Protein AF-A0A316NBK9-F1 (afdb_monomer_lite)

Sequence (97 aa):
MENCTSQRLNQYHMEPTGFVEKNGYRFSCGWQLEMPGIKDEHYKIVPIIDGQLNLAYFEQLCYIYDKDSREVGMCFVELLPGVYNRKIDGKLLLKKI

Radius of gyration: 16.26 Å; chains: 1; bounding box: 34×29×45 Å

Secondary structure (DSSP, 8-state):
------------EEEEEEEEEETTEEEEEEEEEE-TTSSS-EEEEEESS--EEETTEEEEEEEEEETTS-EEEEEEEEE-TTTT-S---HHHH----

Foldseek 3Di:
DPDDDDDDQPPKDKDAPAWDDDPNFIDGAKIWMAGPPDPAGTKTWHFPDQWDCQLQKTKTKTFIAGPVRDGPDIDIDIDHRVPRDVDDDVCSVPPDD

Structure (mmCIF, N/CA/C/O backbone):
data_AF-A0A316NBK9-F1
#
_entry.id   AF-A0A316NBK9-F1
#
loop_
_atom_site.group_PDB
_atom_site.id
_atom_site.type_symbol
_atom_site.label_atom_id
_atom_site.label_alt_id
_atom_site.label_comp_id
_atom_site.label_asym_id
_atom_site.label_entity_id
_atom_site.label_seq_id
_atom_site.pdbx_PDB_ins_code
_atom_site.Cartn_x
_atom_site.Cartn_y
_atom_site.Cartn_z
_atom_site.occupancy
_atom_site.B_iso_or_equiv
_atom_site.auth_seq_id
_atom_site.auth_comp_id
_atom_site.auth_asym_id
_atom_site.auth_atom_id
_atom_site.pdbx_PDB_model_num
ATOM 1 N N . MET A 1 1 ? -18.775 19.020 25.254 1.00 53.88 1 MET A N 1
ATOM 2 C CA . MET A 1 1 ? -17.931 18.582 24.125 1.00 53.88 1 MET A CA 1
ATOM 3 C C . MET A 1 1 ? -16.823 17.749 24.732 1.00 53.88 1 MET A C 1
ATOM 5 O O . MET A 1 1 ? -16.180 18.241 25.650 1.00 53.88 1 MET A O 1
ATOM 9 N N . GLU A 1 2 ? -16.685 16.487 24.337 1.00 69.56 2 GLU A N 1
ATOM 10 C CA . GLU A 1 2 ? -15.547 15.668 24.770 1.00 69.56 2 GLU A CA 1
ATOM 11 C C . GLU A 1 2 ? -14.246 16.260 24.214 1.00 69.56 2 GLU A C 1
ATOM 13 O O . GLU A 1 2 ? -14.224 16.801 23.107 1.00 69.56 2 GLU A O 1
ATOM 18 N N . ASN A 1 3 ? -13.174 16.202 25.006 1.00 75.19 3 ASN A N 1
ATOM 19 C CA . ASN A 1 3 ? -11.853 16.688 24.617 1.00 75.19 3 ASN A CA 1
ATOM 20 C C . ASN A 1 3 ? -11.264 15.771 23.535 1.00 75.19 3 ASN A C 1
ATOM 22 O O . ASN A 1 3 ? -10.584 14.796 23.846 1.00 75.19 3 ASN A O 1
ATOM 26 N N . CYS A 1 4 ? -11.518 16.078 22.264 1.00 80.69 4 CYS A N 1
ATOM 27 C CA . CYS A 1 4 ? -10.870 15.388 21.156 1.00 80.69 4 CYS A CA 1
ATOM 28 C C . CYS A 1 4 ? -9.400 15.813 21.062 1.00 80.69 4 CYS A C 1
ATOM 30 O O . CYS A 1 4 ? -9.084 17.003 21.005 1.00 80.69 4 CYS A O 1
ATOM 32 N N . THR A 1 5 ? -8.500 14.837 21.008 1.00 85.31 5 THR A N 1
ATOM 33 C CA . THR A 1 5 ? -7.073 15.048 20.751 1.00 85.31 5 THR A CA 1
ATOM 34 C C . THR A 1 5 ? -6.744 14.651 19.312 1.00 85.31 5 THR A C 1
ATOM 36 O O . THR A 1 5 ? -7.463 13.875 18.683 1.00 85.31 5 THR A O 1
ATOM 39 N N . SER A 1 6 ? -5.667 15.209 18.760 1.00 86.69 6 SER A N 1
ATOM 40 C CA . SER A 1 6 ? -5.149 14.823 17.445 1.00 86.69 6 SER A CA 1
ATOM 41 C C . SER A 1 6 ? -3.700 14.378 17.580 1.00 86.69 6 SER A C 1
ATOM 43 O O . SER A 1 6 ? -2.963 14.888 18.424 1.00 86.69 6 SER A O 1
ATOM 45 N N . GLN A 1 7 ? -3.293 13.418 16.755 1.00 86.81 7 GLN A N 1
ATOM 46 C CA . GLN A 1 7 ? -1.917 12.945 16.705 1.00 86.81 7 GLN A CA 1
ATOM 47 C C . GLN A 1 7 ? -1.541 12.540 15.284 1.00 86.81 7 GLN A C 1
ATOM 49 O O . GLN A 1 7 ? -2.382 12.086 14.507 1.00 86.81 7 GLN A O 1
ATOM 54 N N . ARG A 1 8 ? -0.259 12.684 14.946 1.00 88.94 8 ARG A N 1
ATOM 55 C CA . ARG A 1 8 ? 0.286 12.161 13.695 1.00 88.94 8 ARG A CA 1
ATOM 56 C C . ARG A 1 8 ? 0.574 10.669 13.848 1.00 88.94 8 ARG A C 1
ATOM 58 O O . ARG A 1 8 ? 1.255 10.259 14.784 1.00 88.94 8 ARG A O 1
ATOM 65 N N . LEU A 1 9 ? 0.113 9.877 12.890 1.00 87.44 9 LEU A N 1
ATOM 66 C CA . LEU A 1 9 ? 0.326 8.434 12.854 1.00 87.44 9 LEU A CA 1
ATOM 67 C C . LEU A 1 9 ? 1.694 8.125 12.229 1.00 87.44 9 LEU A C 1
ATOM 69 O O . LEU A 1 9 ? 1.835 8.066 11.012 1.00 87.44 9 LEU A O 1
ATOM 73 N N . ASN A 1 10 ? 2.716 7.988 13.074 1.00 91.62 10 ASN A N 1
ATOM 74 C CA . ASN A 1 10 ? 4.085 7.654 12.649 1.00 91.62 10 ASN A CA 1
ATOM 75 C C . ASN A 1 10 ? 4.526 6.249 13.076 1.00 91.62 10 ASN A C 1
ATOM 77 O O . ASN A 1 10 ? 5.537 5.759 12.587 1.00 91.62 10 ASN A O 1
ATOM 81 N N . GLN A 1 11 ? 3.806 5.636 14.015 1.00 93.25 11 GLN A N 1
ATOM 82 C CA . GLN A 1 11 ? 4.096 4.299 14.520 1.00 93.25 11 GLN A CA 1
ATOM 83 C C . GLN A 1 11 ? 3.208 3.314 13.772 1.00 93.25 11 GLN A C 1
ATOM 85 O O . GLN A 1 11 ? 2.083 3.045 14.182 1.00 93.25 11 GLN A O 1
ATOM 90 N N . TYR A 1 12 ? 3.693 2.857 12.623 1.00 94.81 12 TYR A N 1
ATOM 91 C CA . TYR A 1 12 ? 3.024 1.834 11.840 1.00 94.81 12 TYR A CA 1
ATOM 92 C C . TYR A 1 12 ? 4.045 0.932 11.154 1.00 94.81 12 TYR A C 1
ATOM 94 O O . TYR A 1 12 ? 5.161 1.355 10.842 1.00 94.81 12 TYR A O 1
ATOM 102 N N . HIS A 1 13 ? 3.641 -0.304 10.900 1.00 96.25 13 HIS A N 1
ATOM 103 C CA . HIS A 1 13 ? 4.342 -1.229 10.028 1.00 96.25 13 HIS A CA 1
ATOM 104 C C . HIS A 1 13 ? 3.438 -1.561 8.846 1.00 96.25 13 HIS A C 1
ATOM 106 O O . HIS A 1 13 ? 2.241 -1.769 9.018 1.00 96.25 13 HIS A O 1
ATOM 112 N N . MET A 1 14 ? 3.993 -1.566 7.635 1.00 95.62 14 MET A N 1
ATOM 113 C CA . MET A 1 14 ? 3.226 -1.858 6.430 1.00 95.62 14 MET A CA 1
ATOM 114 C C . MET A 1 14 ? 4.009 -2.806 5.529 1.00 95.62 14 MET A C 1
ATOM 116 O O . MET A 1 14 ? 5.102 -2.468 5.073 1.00 95.62 14 MET A O 1
ATOM 120 N N . GLU A 1 15 ? 3.422 -3.963 5.241 1.00 97.44 15 GLU A N 1
ATOM 121 C CA . GLU A 1 15 ? 4.030 -5.009 4.423 1.00 97.44 15 GLU A CA 1
ATOM 122 C C . GLU A 1 15 ? 3.209 -5.236 3.144 1.00 97.44 15 GLU A C 1
ATOM 124 O O . GLU A 1 15 ? 2.007 -5.504 3.225 1.00 97.44 15 GLU A O 1
ATOM 129 N N . PRO A 1 16 ? 3.813 -5.136 1.945 1.00 96.69 16 PRO A N 1
ATOM 130 C CA . PRO A 1 16 ? 3.142 -5.491 0.700 1.00 96.69 16 PRO A CA 1
ATOM 131 C C . PRO A 1 16 ? 2.750 -6.968 0.655 1.00 96.69 16 PRO A C 1
ATOM 133 O O . PRO A 1 16 ? 3.570 -7.846 0.904 1.00 96.69 16 PRO A O 1
ATOM 136 N N . THR A 1 17 ? 1.522 -7.249 0.232 1.00 96.81 17 THR A N 1
ATOM 137 C CA . THR A 1 17 ? 1.028 -8.627 0.031 1.00 96.81 17 THR A CA 1
ATOM 138 C C . THR A 1 17 ? 1.093 -9.080 -1.425 1.00 96.81 17 THR A C 1
ATOM 140 O O . THR A 1 17 ? 0.951 -10.266 -1.716 1.00 96.81 17 THR A O 1
ATOM 143 N N . GLY A 1 18 ? 1.330 -8.147 -2.344 1.00 94.56 18 GLY A N 1
ATOM 144 C CA . GLY A 1 18 ? 1.402 -8.391 -3.773 1.00 94.56 18 GLY A CA 1
ATOM 145 C C . GLY A 1 18 ? 2.224 -7.333 -4.497 1.00 94.56 18 GLY A C 1
ATOM 146 O O . GLY A 1 18 ? 2.633 -6.312 -3.933 1.00 94.56 18 GLY A O 1
ATOM 147 N N . PHE A 1 19 ? 2.486 -7.608 -5.771 1.00 94.38 19 PHE A N 1
ATOM 148 C CA . PHE A 1 19 ? 3.156 -6.692 -6.682 1.00 94.38 19 PHE A CA 1
ATOM 149 C C . PHE A 1 19 ? 2.509 -6.750 -8.059 1.00 94.38 19 PHE A C 1
ATOM 151 O O . PHE A 1 19 ? 2.025 -7.796 -8.486 1.00 94.38 19 PHE A O 1
ATOM 158 N N . VAL A 1 20 ? 2.564 -5.630 -8.768 1.00 91.69 20 VAL A N 1
ATOM 159 C CA . VAL A 1 20 ? 2.097 -5.487 -10.143 1.00 91.69 20 VAL A CA 1
ATOM 160 C C . VAL A 1 20 ? 3.201 -4.890 -11.002 1.00 91.69 20 VAL A C 1
ATOM 162 O O . VAL A 1 20 ? 3.945 -4.008 -10.562 1.00 91.69 20 VAL A O 1
ATOM 165 N N . GLU A 1 21 ? 3.300 -5.373 -12.237 1.00 91.19 21 GLU A N 1
ATOM 166 C CA . GLU A 1 21 ? 4.208 -4.838 -13.245 1.00 91.19 21 GLU A CA 1
ATOM 167 C C . GLU A 1 21 ? 3.411 -4.143 -14.353 1.00 91.19 21 GLU A C 1
ATOM 169 O O . GLU A 1 21 ? 2.514 -4.727 -14.964 1.00 91.19 21 GLU A O 1
ATOM 174 N N . LYS A 1 22 ? 3.724 -2.871 -14.611 1.00 86.75 22 LYS A N 1
ATOM 175 C CA . LYS A 1 22 ? 3.105 -2.048 -15.660 1.00 86.75 22 LYS A CA 1
ATOM 176 C C . LYS A 1 22 ? 4.201 -1.264 -16.371 1.00 86.75 22 LYS A C 1
ATOM 178 O O . LYS A 1 22 ? 4.962 -0.546 -15.730 1.00 86.75 22 LYS A O 1
ATOM 183 N N . ASN A 1 23 ? 4.284 -1.386 -17.695 1.00 84.94 23 ASN A N 1
ATOM 184 C CA . ASN A 1 23 ? 5.254 -0.668 -18.539 1.00 84.94 23 ASN A CA 1
ATOM 185 C C . ASN A 1 23 ? 6.719 -0.777 -18.060 1.00 84.94 23 ASN A C 1
ATOM 187 O O . ASN A 1 23 ? 7.472 0.189 -18.139 1.00 84.94 23 ASN A O 1
ATOM 191 N N . GLY A 1 24 ? 7.122 -1.947 -17.549 1.00 85.62 24 GLY A N 1
ATOM 192 C CA . GLY A 1 24 ? 8.480 -2.182 -17.042 1.00 85.62 24 GLY A CA 1
ATOM 193 C C . GLY A 1 24 ? 8.757 -1.623 -15.641 1.00 85.62 24 GLY A C 1
ATOM 194 O O . GLY A 1 24 ? 9.888 -1.724 -15.171 1.00 85.62 24 GLY A O 1
ATOM 195 N N . TYR A 1 25 ? 7.745 -1.064 -14.972 1.00 88.06 25 TYR A N 1
ATOM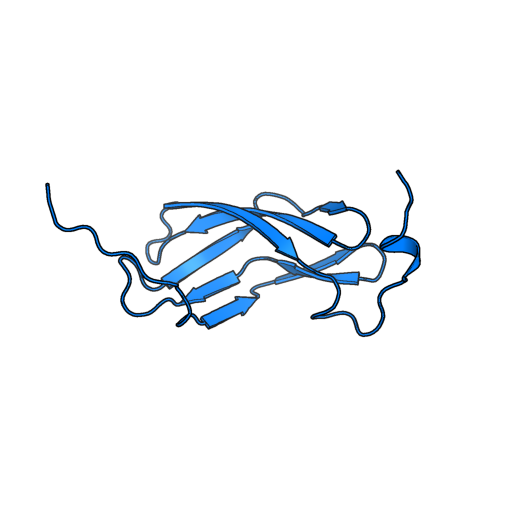 196 C CA . TYR A 1 25 ? 7.809 -0.634 -13.578 1.00 88.06 25 TYR A CA 1
ATOM 197 C C . TYR A 1 25 ? 7.095 -1.623 -12.671 1.00 88.06 25 TYR A C 1
ATOM 199 O O . TYR A 1 25 ? 6.017 -2.117 -13.005 1.00 88.06 25 TYR A O 1
ATOM 207 N N . ARG A 1 26 ? 7.680 -1.862 -11.499 1.00 91.88 26 ARG A N 1
ATOM 208 C CA . ARG A 1 26 ? 7.110 -2.688 -10.440 1.00 91.88 26 ARG A CA 1
ATOM 209 C C . ARG A 1 26 ? 6.572 -1.810 -9.318 1.00 91.88 26 ARG A C 1
ATOM 211 O O . ARG A 1 26 ? 7.267 -0.912 -8.841 1.00 91.88 26 ARG A O 1
ATOM 218 N N . PHE A 1 27 ? 5.367 -2.120 -8.863 1.00 93.81 27 PHE A N 1
ATOM 219 C CA . PHE A 1 27 ? 4.707 -1.457 -7.743 1.00 93.81 27 PHE A CA 1
ATOM 220 C C . PHE A 1 27 ? 4.158 -2.503 -6.777 1.00 93.81 27 PHE A C 1
ATOM 222 O O . PHE A 1 27 ? 3.790 -3.598 -7.201 1.00 93.81 27 PHE A O 1
ATOM 229 N N . SER A 1 28 ? 4.135 -2.200 -5.480 1.00 94.81 28 SER A N 1
ATOM 230 C CA . SER A 1 28 ? 3.405 -3.018 -4.510 1.00 94.81 28 SER A CA 1
ATOM 231 C C . SER A 1 28 ? 1.898 -2.875 -4.732 1.00 94.81 28 SER A C 1
ATOM 233 O O . SER A 1 28 ? 1.426 -1.842 -5.200 1.00 94.81 28 SER A O 1
ATOM 235 N N . CYS A 1 29 ? 1.136 -3.911 -4.407 1.00 94.94 29 CYS A N 1
ATOM 236 C CA . CYS A 1 29 ? -0.318 -3.854 -4.373 1.00 94.94 29 CYS A CA 1
ATOM 237 C C . CYS A 1 29 ? -0.841 -4.716 -3.226 1.00 94.94 29 CYS A C 1
ATOM 239 O O . CYS A 1 29 ? -0.362 -5.825 -2.993 1.00 94.94 29 CYS A O 1
ATOM 241 N N . GLY A 1 30 ? -1.819 -4.181 -2.501 1.00 96.38 30 GLY A N 1
ATOM 242 C CA . GLY A 1 30 ? -2.320 -4.774 -1.266 1.00 96.38 30 GLY A CA 1
ATOM 243 C C . GLY A 1 30 ? -1.292 -4.771 -0.132 1.00 96.38 30 GLY A C 1
ATOM 244 O O . GLY A 1 30 ? -0.097 -4.977 -0.344 1.00 96.38 30 GLY A O 1
ATOM 245 N N . TRP A 1 31 ? -1.754 -4.572 1.099 1.00 97.81 31 TRP A N 1
ATOM 246 C CA . TRP A 1 31 ? -0.874 -4.420 2.257 1.00 97.81 31 TRP A CA 1
ATOM 247 C C . TRP A 1 31 ? -1.475 -5.027 3.516 1.00 97.81 31 TRP A C 1
ATOM 249 O O . TRP A 1 31 ? -2.687 -4.967 3.714 1.00 97.81 31 TRP A O 1
ATOM 259 N N . GLN A 1 32 ? -0.620 -5.564 4.378 1.00 98.19 32 GLN A N 1
ATOM 260 C CA . GLN A 1 32 ? -0.921 -5.675 5.801 1.00 98.19 32 GLN A CA 1
ATOM 261 C C . GLN A 1 32 ? -0.429 -4.406 6.484 1.00 98.19 32 GLN A C 1
ATOM 263 O O . GLN A 1 32 ? 0.667 -3.929 6.187 1.00 98.19 32 GLN A O 1
ATOM 268 N N . LEU A 1 33 ? -1.253 -3.847 7.359 1.00 96.88 33 LEU A N 1
ATOM 269 C CA . LEU A 1 33 ? -0.971 -2.627 8.095 1.00 96.88 33 LEU A CA 1
ATOM 270 C C . LEU A 1 33 ? -1.157 -2.895 9.585 1.00 96.88 33 LEU A C 1
ATOM 272 O O . LEU A 1 33 ? -2.245 -3.265 10.021 1.00 96.88 33 LEU A O 1
ATOM 276 N N . GLU A 1 34 ? -0.101 -2.653 10.348 1.00 97.00 34 GLU A N 1
ATOM 277 C CA . GLU A 1 34 ? -0.109 -2.684 11.804 1.00 97.00 34 GLU A CA 1
ATOM 278 C C . GLU A 1 34 ? 0.075 -1.266 12.343 1.00 97.00 34 GLU A C 1
ATOM 280 O O . GLU A 1 34 ? 0.984 -0.544 11.929 1.00 97.00 34 GLU A O 1
ATOM 285 N N . MET A 1 35 ? -0.787 -0.852 13.264 1.00 94.06 35 MET A N 1
ATOM 286 C CA . MET A 1 35 ? -0.816 0.480 13.862 1.00 94.06 35 MET A CA 1
ATOM 287 C C . MET A 1 35 ? -1.081 0.370 15.370 1.00 94.06 35 MET A C 1
ATOM 289 O O . MET A 1 35 ? -2.233 0.417 15.800 1.00 94.06 35 MET A O 1
ATOM 293 N N . PRO A 1 36 ? -0.041 0.217 16.201 1.00 92.62 36 PRO A N 1
ATOM 294 C CA . PRO A 1 36 ? -0.219 0.063 17.641 1.00 92.62 36 PRO A CA 1
ATOM 295 C C . PRO A 1 36 ? -0.861 1.296 18.293 1.00 92.62 36 PRO A C 1
ATOM 297 O O . PRO A 1 36 ? -0.518 2.437 17.969 1.00 92.62 36 PRO A O 1
ATOM 300 N N . GLY A 1 37 ? -1.754 1.079 19.259 1.00 88.44 37 GLY A N 1
ATOM 301 C CA . GLY A 1 37 ? -2.341 2.144 20.076 1.00 88.44 37 GLY A CA 1
ATOM 302 C C . GLY A 1 37 ? -3.446 2.960 19.398 1.00 88.44 37 GLY A C 1
ATOM 303 O O . GLY A 1 37 ? -3.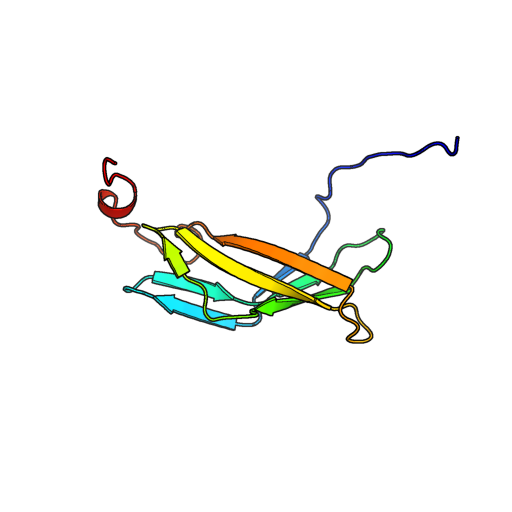774 4.049 19.876 1.00 88.44 37 GLY A O 1
ATOM 304 N N . ILE A 1 38 ? -4.029 2.462 18.304 1.00 85.75 38 ILE A N 1
ATOM 305 C CA . ILE A 1 38 ? -5.274 2.994 17.728 1.00 85.75 38 ILE A CA 1
ATOM 306 C C . ILE A 1 38 ? -6.420 1.981 17.877 1.00 85.75 38 ILE A C 1
ATOM 308 O O . ILE A 1 38 ? -6.228 0.903 18.426 1.00 85.75 38 ILE A O 1
ATOM 312 N N . LYS A 1 39 ? -7.631 2.347 17.433 1.00 82.31 39 LYS A N 1
ATOM 313 C CA . LYS A 1 39 ? -8.860 1.563 17.649 1.00 82.31 39 LYS A CA 1
ATOM 314 C C . LYS A 1 39 ? -8.719 0.092 17.239 1.00 82.31 39 LYS A C 1
ATOM 316 O O . LYS A 1 39 ? -8.908 -0.774 18.085 1.00 82.31 39 LYS A O 1
ATOM 321 N N . ASP A 1 40 ? -8.415 -0.171 15.968 1.00 87.75 40 ASP A N 1
ATOM 322 C CA . ASP A 1 40 ? -8.027 -1.506 15.519 1.00 87.75 40 ASP A CA 1
ATOM 323 C C . ASP A 1 40 ? -6.572 -1.430 15.072 1.00 87.75 40 ASP A C 1
ATOM 325 O O . ASP A 1 40 ? -6.185 -0.537 14.325 1.00 87.75 40 ASP A O 1
ATOM 329 N N . GLU A 1 41 ? -5.743 -2.335 15.576 1.00 94.75 41 GLU A N 1
ATOM 330 C CA . GLU A 1 41 ? -4.302 -2.254 15.334 1.00 94.75 41 GLU A CA 1
ATOM 331 C C . GLU A 1 41 ? -3.871 -2.987 14.064 1.00 94.75 41 GLU A C 1
ATOM 333 O O . GLU A 1 41 ? -2.757 -2.776 13.614 1.00 94.75 41 GLU A O 1
ATOM 338 N N . HIS A 1 42 ? -4.721 -3.842 13.486 1.00 97.12 42 HIS A N 1
ATOM 339 C CA . HIS A 1 42 ? -4.368 -4.702 12.355 1.00 97.12 42 HIS A CA 1
ATOM 340 C C . HIS A 1 42 ? -5.400 -4.567 11.240 1.00 97.12 42 HIS A C 1
ATOM 342 O O . HIS A 1 42 ? -6.592 -4.819 11.452 1.00 97.12 42 HIS A O 1
ATOM 348 N N . TYR A 1 43 ? -4.923 -4.226 10.047 1.00 97.31 43 TYR A N 1
ATOM 349 C CA . TYR A 1 43 ? -5.745 -4.063 8.858 1.00 97.31 43 TYR A CA 1
ATOM 350 C C . TYR A 1 43 ? -5.142 -4.760 7.647 1.00 97.31 43 TYR A C 1
ATOM 352 O O . TYR A 1 43 ? -3.926 -4.802 7.468 1.00 97.31 43 TYR A O 1
ATOM 360 N N . LYS A 1 44 ? -6.024 -5.206 6.754 1.00 98.25 44 LYS A N 1
ATOM 361 C CA . LYS A 1 44 ? -5.675 -5.662 5.413 1.00 98.25 44 LYS A CA 1
ATOM 362 C C 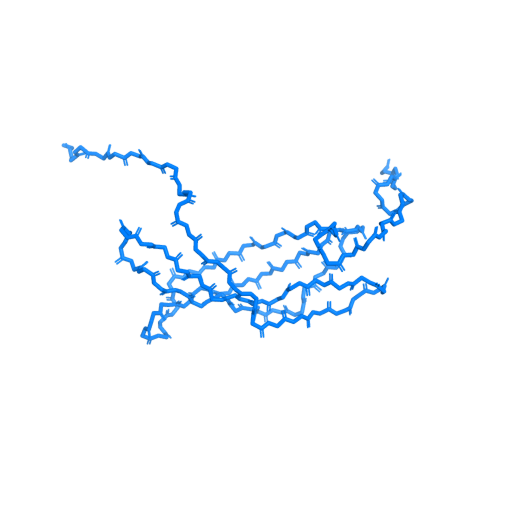. LYS A 1 44 ? -6.219 -4.682 4.381 1.00 98.25 44 LYS A C 1
ATOM 364 O O . LYS A 1 44 ? -7.423 -4.462 4.296 1.00 98.25 44 LYS A O 1
ATOM 369 N N . ILE A 1 45 ? -5.337 -4.129 3.563 1.00 98.00 45 ILE A N 1
ATOM 370 C CA . ILE A 1 45 ? -5.672 -3.242 2.449 1.00 98.00 45 ILE A CA 1
ATOM 371 C C . ILE A 1 45 ? -5.662 -4.078 1.172 1.00 98.00 45 ILE A C 1
ATOM 373 O O . ILE A 1 45 ? -4.647 -4.693 0.844 1.00 98.00 45 ILE A O 1
ATOM 377 N N . VAL A 1 46 ? -6.783 -4.124 0.453 1.00 97.88 46 VAL A N 1
ATOM 378 C CA . VAL A 1 46 ? -6.973 -5.014 -0.701 1.00 97.88 46 VAL A CA 1
ATOM 379 C C . VAL A 1 46 ? -7.382 -4.211 -1.935 1.00 97.88 46 VAL A C 1
ATOM 381 O O . VAL A 1 46 ? -8.376 -3.489 -1.866 1.00 97.88 46 VAL A O 1
ATOM 384 N N . PRO A 1 47 ? -6.679 -4.360 -3.071 1.00 96.69 47 PRO A N 1
ATOM 385 C CA . PRO A 1 47 ? -7.079 -3.773 -4.343 1.00 96.69 47 PRO A CA 1
ATOM 386 C C . PRO A 1 47 ? -8.507 -4.127 -4.755 1.00 96.69 47 PRO A C 1
ATOM 388 O O . PRO A 1 47 ? -8.883 -5.297 -4.743 1.00 96.69 47 PRO A O 1
ATOM 391 N N . ILE A 1 48 ? -9.276 -3.127 -5.182 1.00 95.44 48 ILE A N 1
ATOM 392 C CA . ILE A 1 48 ? -10.600 -3.334 -5.792 1.00 95.44 48 ILE A CA 1
ATOM 393 C C . ILE A 1 48 ? -10.445 -3.703 -7.269 1.00 95.44 48 ILE A C 1
ATOM 395 O O . ILE A 1 48 ? -11.154 -4.558 -7.793 1.00 95.44 48 ILE A O 1
ATOM 399 N N . ILE A 1 49 ? -9.501 -3.040 -7.934 1.00 87.56 49 ILE A N 1
ATOM 400 C CA . ILE A 1 49 ? -9.179 -3.215 -9.346 1.00 87.56 49 ILE A CA 1
ATOM 401 C C . ILE A 1 49 ? -7.665 -3.241 -9.538 1.00 87.56 49 ILE A C 1
ATOM 403 O O . ILE A 1 49 ? -6.896 -2.751 -8.697 1.00 87.56 49 ILE A O 1
ATOM 407 N N . ASP A 1 50 ? -7.241 -3.748 -10.691 1.00 82.81 50 ASP A N 1
ATOM 408 C CA . ASP A 1 50 ? -5.891 -3.513 -11.187 1.00 82.81 50 ASP A CA 1
ATOM 409 C C . ASP A 1 50 ? -5.660 -2.003 -11.276 1.00 82.81 50 ASP A C 1
ATOM 411 O O . ASP A 1 50 ? -6.400 -1.288 -11.957 1.00 82.81 50 ASP A O 1
ATOM 415 N N . GLY A 1 51 ? -4.651 -1.506 -10.561 1.00 87.75 51 GLY A N 1
ATOM 416 C CA . GLY A 1 51 ? -4.368 -0.076 -10.543 1.00 87.75 51 GLY A CA 1
ATOM 417 C C . GLY A 1 51 ? -3.909 0.459 -11.902 1.00 87.75 51 GLY A C 1
ATOM 418 O O . GLY A 1 51 ? -3.592 -0.280 -12.847 1.00 87.75 51 GLY A O 1
ATOM 419 N N . GLN A 1 52 ? -3.883 1.780 -11.995 1.00 90.75 52 GLN A N 1
ATOM 420 C CA . GLN A 1 52 ? -3.588 2.526 -13.207 1.00 90.75 52 GLN A CA 1
ATOM 421 C C . GLN A 1 52 ? -2.214 3.175 -13.104 1.00 90.75 52 GLN A C 1
ATOM 423 O O . GLN A 1 52 ? -1.838 3.709 -12.067 1.00 90.75 52 GLN A O 1
ATOM 428 N N . LEU A 1 53 ? -1.455 3.121 -14.197 1.00 89.31 53 LEU A N 1
ATOM 429 C CA . LEU A 1 53 ? -0.209 3.864 -14.308 1.00 89.31 53 LEU A CA 1
ATOM 430 C C . LEU A 1 53 ? -0.515 5.207 -14.973 1.00 89.31 53 LEU A C 1
ATOM 432 O O . LEU A 1 53 ? -0.729 5.262 -16.186 1.00 89.31 53 LEU A O 1
ATOM 436 N N . ASN A 1 54 ? -0.516 6.271 -14.180 1.00 85.81 54 ASN A N 1
ATOM 437 C CA . ASN A 1 54 ? -0.673 7.642 -14.636 1.00 85.81 54 ASN A CA 1
ATOM 438 C C . ASN A 1 54 ? 0.707 8.300 -14.669 1.00 85.81 54 ASN A C 1
ATOM 440 O O . ASN A 1 54 ? 1.321 8.586 -13.643 1.00 85.81 54 ASN A O 1
ATOM 444 N N . LEU A 1 55 ? 1.231 8.499 -15.883 1.00 84.25 55 LEU A N 1
ATOM 445 C CA . LEU A 1 55 ? 2.622 8.898 -16.112 1.00 84.25 55 LEU A CA 1
ATOM 446 C C . LEU A 1 55 ? 3.613 7.891 -15.499 1.00 84.25 55 LEU A C 1
ATOM 448 O O . LEU A 1 55 ? 3.829 6.826 -16.074 1.00 84.25 55 LEU A O 1
ATOM 452 N N . ALA A 1 56 ? 4.221 8.228 -14.362 1.00 82.38 56 ALA A N 1
ATOM 453 C CA . ALA A 1 56 ? 5.115 7.350 -13.613 1.00 82.38 56 ALA A CA 1
ATOM 454 C C . ALA A 1 56 ? 4.541 6.944 -12.242 1.00 82.38 56 ALA A C 1
ATOM 456 O O . ALA A 1 56 ? 5.188 6.190 -11.519 1.00 82.38 56 ALA A O 1
ATOM 457 N N . TYR A 1 57 ? 3.355 7.442 -11.885 1.00 88.44 57 TYR A N 1
ATOM 458 C CA . TYR A 1 57 ? 2.676 7.165 -10.624 1.00 88.44 57 TYR A CA 1
ATOM 459 C C . TYR A 1 57 ? 1.712 6.008 -10.811 1.00 88.44 57 TYR A C 1
ATOM 461 O O . TYR A 1 57 ? 0.990 5.942 -11.807 1.00 88.44 57 TYR A O 1
ATOM 469 N N . PHE A 1 58 ? 1.714 5.085 -9.860 1.00 92.81 58 PHE A N 1
ATOM 470 C CA . PHE A 1 58 ? 0.743 4.007 -9.848 1.00 92.81 58 PHE A CA 1
ATOM 471 C C . PHE A 1 58 ? -0.357 4.318 -8.846 1.00 92.81 58 PHE A C 1
ATOM 473 O O . PHE A 1 58 ? -0.084 4.542 -7.670 1.00 92.81 58 PHE A O 1
ATOM 480 N N . GLU A 1 59 ? -1.592 4.313 -9.319 1.00 94.50 59 GLU A N 1
ATOM 481 C CA . GLU A 1 59 ? -2.769 4.701 -8.558 1.00 94.50 59 GLU A CA 1
ATOM 482 C C . GLU A 1 59 ? -3.733 3.526 -8.430 1.00 94.50 59 GLU A C 1
ATOM 484 O O . GLU A 1 59 ? -3.969 2.786 -9.390 1.00 94.50 59 GLU A O 1
ATOM 489 N N . GLN A 1 60 ? -4.306 3.332 -7.245 1.00 94.00 60 GLN A N 1
ATOM 490 C CA . GLN A 1 60 ? -5.188 2.203 -6.978 1.00 94.00 60 GLN A CA 1
ATOM 491 C C . GLN A 1 60 ? -6.266 2.545 -5.952 1.00 94.00 60 GLN A C 1
ATOM 493 O O . GLN A 1 60 ? -6.018 3.240 -4.971 1.00 94.00 60 GLN A O 1
ATOM 498 N N . LEU A 1 61 ? -7.468 2.013 -6.167 1.00 96.88 61 LEU A N 1
ATOM 499 C CA . LEU A 1 61 ? -8.525 1.999 -5.162 1.00 96.88 61 LEU A CA 1
ATOM 500 C C . LEU A 1 61 ? -8.478 0.684 -4.393 1.00 96.88 61 LEU A C 1
ATOM 502 O O . LEU A 1 61 ? -8.376 -0.388 -5.000 1.00 96.88 61 LEU A O 1
ATOM 506 N N . CYS A 1 62 ? -8.589 0.775 -3.072 1.00 98.19 62 CYS A N 1
ATOM 507 C CA . CYS A 1 62 ? -8.519 -0.363 -2.168 1.00 98.19 62 CYS A CA 1
ATOM 508 C C . CYS A 1 62 ? -9.659 -0.344 -1.145 1.00 98.19 62 CYS A C 1
ATOM 510 O O . CYS A 1 62 ? -10.077 0.718 -0.682 1.00 98.19 62 CYS A O 1
ATOM 512 N N . TYR A 1 63 ? -10.102 -1.532 -0.743 1.00 98.44 63 TYR A N 1
ATOM 513 C CA . TYR A 1 63 ? -10.871 -1.743 0.481 1.00 98.44 63 TYR A CA 1
ATOM 514 C C . TYR A 1 63 ? -9.932 -1.929 1.674 1.00 98.44 63 TYR A C 1
ATOM 516 O O . TYR A 1 63 ? -8.820 -2.440 1.522 1.00 98.44 63 TYR A O 1
ATOM 524 N N . ILE A 1 64 ? -10.395 -1.550 2.862 1.00 97.94 64 ILE A N 1
ATOM 525 C CA . ILE A 1 64 ? -9.710 -1.768 4.136 1.00 97.94 64 ILE A CA 1
ATOM 526 C C . ILE A 1 64 ? -10.556 -2.733 4.957 1.00 97.94 64 ILE A C 1
ATOM 528 O O . ILE A 1 64 ? -11.724 -2.461 5.233 1.00 97.94 64 ILE A O 1
ATOM 532 N N . TYR A 1 65 ? -9.952 -3.843 5.360 1.00 98.19 65 TYR A N 1
ATOM 533 C CA . TYR A 1 65 ? -10.564 -4.853 6.209 1.00 98.19 65 TYR A CA 1
ATOM 534 C C . TYR A 1 65 ? -9.895 -4.866 7.579 1.00 98.19 65 TYR A C 1
ATOM 536 O O . TYR A 1 65 ? -8.675 -4.727 7.666 1.00 98.19 65 TYR A O 1
ATOM 544 N N . ASP A 1 66 ? -10.675 -5.051 8.639 1.00 96.88 66 ASP A N 1
ATOM 545 C CA . ASP A 1 66 ? -10.142 -5.296 9.981 1.00 96.88 66 ASP A CA 1
ATOM 546 C C . ASP A 1 66 ? -9.697 -6.760 10.175 1.00 96.88 66 ASP A C 1
ATOM 548 O O . ASP A 1 66 ? -9.803 -7.604 9.278 1.00 96.88 66 ASP A O 1
ATOM 552 N N . LYS A 1 67 ? -9.213 -7.082 11.380 1.00 95.19 67 LYS A N 1
ATOM 553 C CA . LYS A 1 67 ? -8.788 -8.441 11.763 1.00 95.19 67 LYS A CA 1
ATOM 554 C C . LYS A 1 67 ? -9.890 -9.504 11.641 1.00 95.19 67 LYS A C 1
ATOM 556 O O . LYS A 1 67 ? -9.585 -10.684 11.499 1.00 95.19 67 LYS A O 1
ATOM 561 N N . ASP A 1 68 ? -11.157 -9.096 11.710 1.00 95.88 68 ASP A N 1
ATOM 562 C CA . ASP A 1 68 ? -12.325 -9.976 11.636 1.00 95.88 68 ASP A CA 1
ATOM 563 C C . ASP A 1 68 ? -12.850 -10.075 10.186 1.00 95.88 68 ASP A C 1
ATOM 565 O O . ASP A 1 68 ? -13.930 -10.611 9.945 1.00 95.88 68 ASP A O 1
ATOM 569 N N . SER A 1 69 ? -12.078 -9.577 9.207 1.00 96.19 69 SER A N 1
ATOM 570 C CA . SER A 1 69 ? -12.425 -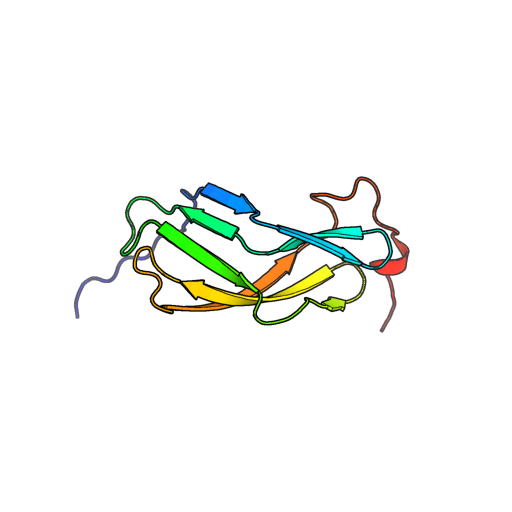9.514 7.780 1.00 96.19 69 SER A CA 1
ATOM 571 C C . SER A 1 69 ? -13.678 -8.690 7.470 1.00 96.19 69 SER A C 1
ATOM 573 O O . SER A 1 69 ? -14.319 -8.897 6.438 1.00 96.19 69 SER A O 1
ATOM 575 N N . ARG A 1 70 ? -14.030 -7.731 8.331 1.00 97.69 70 ARG A N 1
ATOM 576 C CA . ARG A 1 70 ? -15.092 -6.762 8.039 1.00 97.69 70 ARG A CA 1
ATOM 577 C C . ARG A 1 70 ? -14.509 -5.607 7.246 1.00 97.69 70 ARG A C 1
ATOM 579 O O . ARG A 1 70 ? -13.464 -5.078 7.615 1.00 97.69 70 ARG A O 1
ATOM 586 N N . GLU A 1 71 ? -15.191 -5.195 6.184 1.00 97.69 71 GLU A N 1
ATOM 587 C CA . GLU A 1 71 ? -14.855 -3.961 5.477 1.00 97.69 71 GLU A CA 1
ATOM 588 C C . GLU A 1 71 ? -15.139 -2.764 6.395 1.00 97.69 71 GLU A C 1
ATOM 590 O O . GLU A 1 71 ? -16.267 -2.562 6.846 1.00 97.69 71 GLU A O 1
ATOM 595 N N . VAL A 1 72 ? -14.104 -1.983 6.692 1.00 96.88 72 VAL A N 1
ATOM 596 C CA . VAL A 1 72 ? -14.171 -0.813 7.581 1.00 96.88 72 VAL A CA 1
ATOM 597 C C . VAL A 1 72 ? -13.915 0.500 6.845 1.00 96.88 72 VAL A C 1
ATOM 599 O O . VAL A 1 72 ? -14.011 1.571 7.444 1.00 96.88 72 VAL A O 1
ATOM 602 N N . GLY A 1 73 ? -13.611 0.440 5.548 1.00 96.94 73 GLY A N 1
ATOM 603 C CA . GLY A 1 73 ? -13.472 1.625 4.719 1.00 96.94 73 GLY A CA 1
ATOM 604 C C . GLY A 1 73 ? -12.854 1.361 3.353 1.00 96.94 73 GLY A C 1
ATOM 605 O O . GLY A 1 73 ? -12.584 0.227 2.959 1.00 96.94 73 GLY A O 1
ATOM 606 N N . MET A 1 74 ? -12.598 2.458 2.649 1.00 97.69 74 MET A N 1
ATOM 607 C CA . MET A 1 74 ? -11.931 2.493 1.353 1.00 97.69 74 MET A CA 1
ATOM 608 C C . MET A 1 74 ? -10.794 3.510 1.390 1.00 97.69 74 MET A C 1
ATOM 610 O O . MET A 1 74 ? -10.876 4.516 2.097 1.00 97.69 74 MET A O 1
ATOM 614 N N . CYS A 1 75 ? -9.754 3.281 0.594 1.00 96.44 75 CYS A N 1
ATOM 615 C CA . CYS A 1 75 ? -8.685 4.249 0.396 1.00 96.44 75 CYS A CA 1
ATOM 616 C C . CYS A 1 75 ? -8.262 4.355 -1.072 1.00 96.44 75 CYS A C 1
ATOM 618 O O . CYS A 1 75 ? -8.445 3.439 -1.878 1.00 96.44 75 CYS A O 1
ATOM 620 N N . PHE A 1 76 ? -7.688 5.511 -1.394 1.00 96.12 76 PHE A N 1
ATOM 621 C CA . PHE A 1 76 ? -6.936 5.740 -2.617 1.00 96.12 76 PHE A CA 1
ATOM 622 C C . PHE A 1 76 ? -5.447 5.611 -2.297 1.00 96.12 76 PHE A C 1
ATOM 624 O O . PHE A 1 76 ? -4.971 6.158 -1.301 1.00 96.12 76 PHE A O 1
ATOM 631 N N . VAL A 1 77 ? -4.728 4.879 -3.135 1.00 95.12 77 VAL A N 1
ATOM 632 C CA . VAL A 1 77 ? -3.295 4.638 -3.024 1.00 95.12 77 VAL A CA 1
ATOM 633 C C . VAL A 1 77 ? -2.611 5.292 -4.213 1.00 95.12 77 VAL A C 1
ATOM 635 O O . VAL A 1 77 ? -2.980 5.020 -5.349 1.00 95.12 77 VAL A O 1
ATOM 638 N N . GLU A 1 78 ? -1.584 6.092 -3.947 1.00 94.25 78 GLU A N 1
ATOM 639 C CA . GLU A 1 78 ? -0.666 6.632 -4.950 1.00 94.25 78 GLU A CA 1
ATOM 640 C C . GLU A 1 78 ? 0.754 6.175 -4.600 1.00 94.25 78 GLU A C 1
ATOM 642 O O . GLU A 1 78 ? 1.253 6.424 -3.501 1.00 94.25 78 GLU A O 1
ATOM 647 N N . LEU A 1 79 ? 1.407 5.475 -5.525 1.00 92.94 79 LEU A N 1
ATOM 648 C CA . LEU A 1 79 ? 2.758 4.960 -5.355 1.00 92.94 79 LEU A CA 1
ATOM 649 C C . LEU A 1 79 ? 3.712 5.673 -6.296 1.00 92.94 79 LEU A C 1
ATOM 651 O O . LEU A 1 79 ? 3.574 5.641 -7.523 1.00 92.94 79 LEU A O 1
ATOM 655 N N . LEU A 1 80 ? 4.746 6.250 -5.696 1.00 89.44 80 LEU A N 1
ATOM 656 C CA . LEU A 1 80 ? 5.853 6.812 -6.439 1.00 89.44 80 LEU A CA 1
ATOM 657 C C . LEU A 1 80 ? 6.738 5.676 -6.973 1.00 89.44 80 LEU A C 1
ATOM 659 O O . LEU A 1 80 ? 7.011 4.699 -6.269 1.00 89.44 80 LEU A O 1
ATOM 663 N N . PRO A 1 81 ? 7.279 5.819 -8.188 1.00 81.25 81 PRO A N 1
ATOM 664 C CA . PRO A 1 81 ? 8.030 4.749 -8.835 1.00 81.25 81 PRO A CA 1
ATOM 665 C C . PRO A 1 81 ? 9.392 4.478 -8.174 1.00 81.25 81 PRO A C 1
ATOM 667 O O . PRO A 1 81 ? 9.978 3.429 -8.405 1.00 81.25 81 PRO A O 1
ATOM 670 N N . GLY A 1 82 ? 9.909 5.370 -7.326 1.00 80.88 82 GLY A N 1
ATOM 671 C CA . GLY A 1 82 ? 11.278 5.279 -6.800 1.00 80.88 82 GLY A CA 1
ATOM 672 C C . GLY A 1 82 ? 11.562 4.126 -5.828 1.00 80.88 82 GLY A C 1
ATOM 673 O O . GLY A 1 82 ? 12.726 3.789 -5.641 1.00 80.88 82 GLY A O 1
ATOM 674 N N . VAL A 1 83 ? 10.544 3.511 -5.214 1.00 84.19 83 VAL A N 1
ATOM 675 C CA . VAL A 1 83 ? 10.760 2.512 -4.145 1.00 84.19 83 VAL A CA 1
ATOM 676 C C . VAL A 1 83 ? 11.275 1.181 -4.698 1.00 84.19 83 VAL A C 1
ATOM 678 O O . VAL A 1 83 ? 12.289 0.663 -4.236 1.00 84.19 83 VAL A O 1
ATOM 681 N N . TYR A 1 84 ? 10.600 0.634 -5.711 1.00 86.19 84 TYR A N 1
ATOM 682 C CA . TYR A 1 84 ? 10.953 -0.660 -6.312 1.00 86.19 84 TYR A CA 1
ATOM 683 C C . TYR A 1 84 ? 11.632 -0.532 -7.679 1.00 86.19 84 TYR A C 1
ATOM 685 O O . TYR A 1 84 ? 11.985 -1.546 -8.280 1.00 86.19 84 TYR A O 1
ATOM 693 N N . ASN A 1 85 ? 11.864 0.691 -8.169 1.00 84.06 85 ASN A N 1
ATOM 694 C CA . ASN A 1 85 ? 12.459 0.926 -9.482 1.00 84.06 85 ASN A CA 1
ATOM 695 C C . ASN A 1 85 ? 13.727 1.776 -9.358 1.00 84.06 85 ASN A C 1
ATOM 697 O O . ASN A 1 85 ? 13.697 2.918 -8.912 1.00 84.06 85 ASN A O 1
ATOM 701 N N . ARG A 1 86 ? 14.864 1.217 -9.795 1.00 77.69 86 ARG A N 1
ATOM 702 C CA . ARG A 1 86 ? 16.189 1.858 -9.678 1.00 77.69 86 ARG A CA 1
ATOM 703 C C . ARG A 1 86 ? 16.367 3.084 -10.576 1.00 77.69 86 ARG A C 1
ATOM 705 O O . ARG A 1 86 ? 17.198 3.937 -10.283 1.00 77.69 86 ARG A O 1
ATOM 712 N N . LYS A 1 87 ? 15.659 3.138 -11.705 1.00 75.75 87 LYS A N 1
ATOM 713 C CA . LYS A 1 87 ? 15.704 4.247 -12.663 1.00 75.75 87 LYS A CA 1
ATOM 714 C C . LYS A 1 87 ? 14.291 4.550 -13.129 1.00 75.75 87 LYS A C 1
ATOM 716 O O . LYS A 1 87 ? 13.593 3.660 -13.604 1.00 75.75 87 LYS A O 1
ATOM 721 N N . ILE A 1 88 ? 13.904 5.810 -13.007 1.00 75.31 88 ILE A N 1
ATOM 722 C CA . ILE A 1 88 ? 12.649 6.330 -13.544 1.00 75.31 88 ILE A CA 1
ATOM 723 C C . ILE A 1 88 ? 13.005 7.056 -14.837 1.00 75.31 88 ILE A C 1
ATOM 725 O O . ILE A 1 88 ? 13.982 7.809 -14.863 1.00 75.31 88 ILE A O 1
ATOM 729 N N . ASP A 1 89 ? 12.256 6.826 -15.915 1.00 74.00 89 ASP A N 1
ATOM 730 C CA . ASP A 1 89 ? 12.454 7.615 -17.128 1.00 74.00 89 ASP A CA 1
ATOM 731 C C . ASP A 1 89 ? 11.952 9.038 -16.853 1.00 74.00 89 ASP A C 1
ATOM 733 O O . ASP A 1 89 ? 10.755 9.267 -16.676 1.00 74.00 89 ASP A O 1
ATOM 737 N N . GLY A 1 90 ? 12.871 10.005 -16.804 1.00 68.25 90 GLY A N 1
ATOM 738 C CA . GLY A 1 90 ? 12.545 11.408 -16.542 1.00 68.25 90 GLY A CA 1
ATOM 739 C C . GLY A 1 90 ? 11.549 11.997 -17.546 1.00 68.25 90 GLY A C 1
ATOM 740 O O . GLY A 1 90 ? 10.837 12.942 -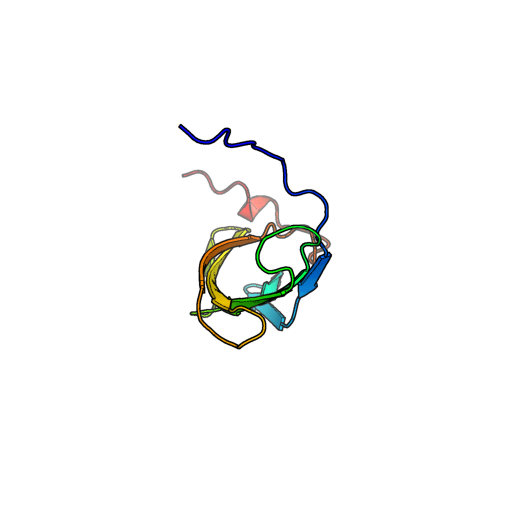17.214 1.00 68.25 90 GLY A O 1
ATOM 741 N N . LYS A 1 91 ? 11.423 11.413 -18.746 1.00 69.31 91 LYS A N 1
ATO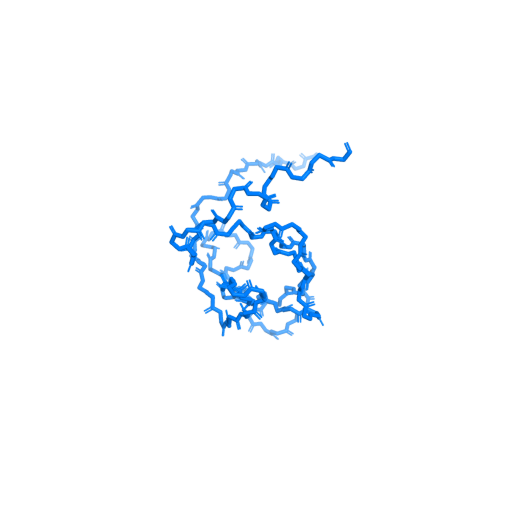M 742 C CA . LYS A 1 91 ? 10.413 11.814 -19.736 1.00 69.31 91 LYS A CA 1
ATOM 743 C C . LYS A 1 91 ? 8.987 11.491 -19.292 1.00 69.31 91 LYS A C 1
ATOM 745 O O . LYS A 1 91 ? 8.066 12.192 -19.702 1.00 69.31 91 LYS A O 1
ATOM 750 N N . LEU A 1 92 ? 8.800 10.469 -18.453 1.00 66.75 92 LEU A N 1
ATOM 751 C CA . LEU A 1 92 ? 7.492 10.127 -17.890 1.00 66.75 92 LEU A CA 1
ATOM 752 C C . LEU A 1 92 ? 7.061 11.131 -16.820 1.00 66.75 92 LEU A C 1
ATOM 754 O O . LEU A 1 92 ? 5.875 11.384 -16.688 1.00 66.75 92 LEU A O 1
ATOM 758 N N . LEU A 1 93 ? 8.004 11.754 -16.110 1.00 67.38 93 LEU A N 1
ATOM 759 C CA . LEU A 1 93 ? 7.710 12.768 -15.090 1.00 67.38 93 LEU A CA 1
ATOM 760 C C . LEU A 1 93 ? 7.477 14.172 -15.677 1.00 67.38 93 LEU A C 1
ATOM 762 O O . LEU A 1 93 ? 6.894 15.023 -15.016 1.00 67.38 93 LEU A O 1
ATOM 766 N N . LEU A 1 94 ? 7.937 14.427 -16.907 1.00 63.50 94 LEU A N 1
ATOM 767 C CA . LEU A 1 94 ? 7.990 15.763 -17.521 1.00 63.50 94 LEU A CA 1
ATOM 768 C C . LEU A 1 94 ? 7.041 15.947 -18.712 1.00 63.50 94 LEU A C 1
ATOM 770 O O . LEU A 1 94 ? 7.240 16.860 -19.519 1.00 63.50 94 LEU A O 1
ATOM 774 N N . LYS A 1 95 ? 6.016 15.104 -18.867 1.00 50.28 95 LYS A N 1
ATOM 775 C CA . LYS A 1 95 ? 5.047 15.294 -19.951 1.00 50.28 95 LYS A CA 1
ATOM 776 C C . LYS A 1 95 ? 4.265 16.591 -19.699 1.00 50.28 95 LYS A C 1
ATOM 778 O O . LYS A 1 95 ? 3.380 16.629 -18.852 1.00 50.28 95 LYS A O 1
ATOM 783 N N . LYS A 1 96 ? 4.646 17.661 -20.411 1.00 44.09 96 LYS A N 1
ATOM 784 C CA . LYS A 1 96 ? 3.917 18.934 -20.448 1.00 44.09 96 LYS A CA 1
ATOM 785 C C . LYS A 1 96 ? 2.464 18.649 -20.833 1.00 44.09 96 LYS A C 1
ATOM 787 O O . LYS A 1 96 ? 2.231 18.066 -21.893 1.00 44.09 96 LYS A O 1
ATOM 792 N N . ILE A 1 97 ? 1.547 19.035 -19.947 1.00 52.12 97 ILE A N 1
ATOM 793 C CA . ILE A 1 97 ? 0.139 19.285 -20.274 1.00 52.12 97 ILE A CA 1
ATOM 794 C C . ILE A 1 97 ? 0.091 20.494 -21.211 1.00 52.12 97 ILE A C 1
ATOM 796 O O . ILE A 1 97 ? 0.875 21.443 -20.965 1.00 52.12 97 ILE A O 1
#

pLDDT: mean 88.13, std 11.52, range [44.09, 98.44]